Protein AF-A0A1A8B3Q6-F1 (afdb_monomer_lite)

InterPro domains:
  IPR032675 Leucine-rich repeat domain superfamily [G3DSA:3.80.10.10] (1-40)

Secondary structure (DSSP, 8-state):
----GGG--B---TT----HHHHHHHHHHHS-TT----B-

pLDDT: mean 79.8, std 13.28, range [43.31, 93.94]

Structure (mmCIF, N/CA/C/O backbone):
data_AF-A0A1A8B3Q6-F1
#
_entry.id   AF-A0A1A8B3Q6-F1
#
loop_
_atom_site.group_PDB
_atom_site.id
_atom_site.type_symbol
_atom_site.label_atom_id
_atom_site.label_alt_id
_atom_site.label_comp_id
_atom_site.label_asym_id
_atom_site.label_entity_id
_atom_site.label_seq_id
_atom_site.pdbx_PDB_ins_code
_atom_site.Cartn_x
_atom_site.Cartn_y
_atom_site.Cartn_z
_atom_site.occupancy
_atom_site.B_iso_or_equiv
_atom_site.auth_seq_id
_atom_site.auth_comp_id
_atom_site.auth_asym_id
_atom_site.auth_atom_id
_atom_site.pdbx_PDB_model_num
ATOM 1 N N . LEU A 1 1 ? -0.343 16.249 15.684 1.00 43.31 1 LEU A N 1
ATOM 2 C CA . LEU A 1 1 ? -1.280 15.500 14.821 1.00 43.31 1 LEU A CA 1
ATOM 3 C C . LEU A 1 1 ? -0.697 14.111 14.593 1.00 43.31 1 LEU A C 1
ATOM 5 O O . LEU A 1 1 ? 0.022 13.907 13.629 1.00 43.31 1 LEU A O 1
ATOM 9 N N . LYS A 1 2 ? -0.897 13.185 15.540 1.00 45.41 2 LYS A N 1
ATOM 10 C CA . LYS A 1 2 ? -0.651 11.766 15.268 1.00 45.41 2 LYS A CA 1
ATOM 11 C C . LYS A 1 2 ? -1.878 11.302 14.498 1.00 45.41 2 LYS A C 1
ATOM 13 O O . LYS A 1 2 ? -2.910 11.060 15.115 1.00 45.41 2 LYS A O 1
ATOM 18 N N . SER A 1 3 ? -1.810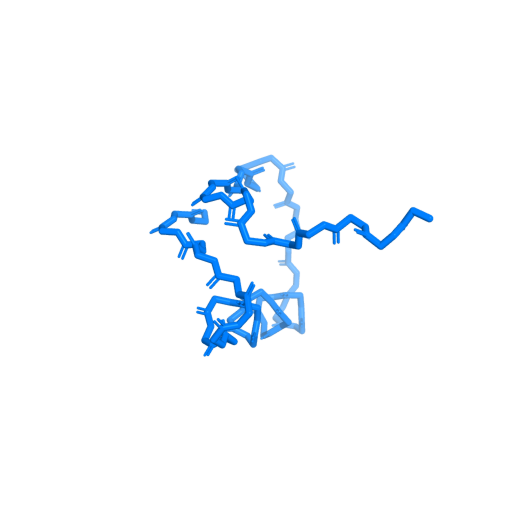 11.345 13.170 1.00 52.31 3 SER A N 1
ATOM 19 C CA . SER A 1 3 ? -2.854 10.764 12.330 1.00 52.31 3 SER A CA 1
ATOM 20 C C . SER A 1 3 ? -2.990 9.313 12.759 1.00 52.31 3 SER A C 1
ATOM 22 O O . SER A 1 3 ? -2.003 8.588 12.740 1.00 52.31 3 SER A O 1
ATOM 24 N N . ASN A 1 4 ? -4.164 8.942 13.259 1.00 52.09 4 ASN A N 1
ATOM 25 C CA . ASN A 1 4 ? -4.454 7.579 13.657 1.00 52.09 4 ASN A CA 1
ATOM 26 C C . ASN A 1 4 ? -4.492 6.737 12.369 1.00 52.09 4 ASN A C 1
ATOM 28 O O . ASN A 1 4 ? -5.408 6.940 11.567 1.00 52.09 4 ASN A O 1
ATOM 32 N N . PRO A 1 5 ? -3.498 5.865 12.122 1.00 60.84 5 PRO A N 1
ATOM 33 C CA . PRO A 1 5 ? -3.392 5.130 10.863 1.00 60.84 5 PRO A CA 1
ATOM 34 C C . PRO A 1 5 ? -4.549 4.145 10.644 1.00 60.84 5 PRO A C 1
ATOM 36 O O . PRO A 1 5 ? -4.807 3.738 9.515 1.00 60.84 5 PRO A O 1
ATOM 39 N N . SER A 1 6 ? -5.293 3.822 11.705 1.00 65.00 6 SER A N 1
ATOM 40 C CA . SER A 1 6 ? -6.384 2.842 11.697 1.00 65.00 6 SER A CA 1
ATOM 41 C C . SER A 1 6 ? -7.599 3.198 10.832 1.00 65.00 6 SER A C 1
ATOM 43 O O . SER A 1 6 ? -8.454 2.336 10.636 1.00 65.00 6 SER A O 1
ATOM 45 N N . HIS A 1 7 ? -7.706 4.432 10.324 1.00 72.50 7 HIS A N 1
ATOM 46 C CA . HIS A 1 7 ? -8.816 4.835 9.452 1.00 72.50 7 HIS A CA 1
ATOM 47 C C . HIS A 1 7 ? -8.593 4.489 7.978 1.00 72.50 7 HIS A C 1
ATOM 49 O O . HIS A 1 7 ? -9.548 4.540 7.206 1.00 72.50 7 HIS A O 1
ATOM 55 N N . LEU A 1 8 ? -7.360 4.166 7.575 1.00 74.69 8 LEU A N 1
ATOM 56 C CA . LEU A 1 8 ? -7.084 3.775 6.198 1.00 74.69 8 LEU A CA 1
ATOM 57 C C . LEU A 1 8 ? -7.386 2.285 6.030 1.00 74.69 8 LEU A C 1
ATOM 59 O O . LEU A 1 8 ? -6.608 1.433 6.454 1.00 74.69 8 LEU A O 1
ATOM 63 N N . THR A 1 9 ? -8.539 1.993 5.437 1.00 80.94 9 THR A N 1
ATOM 64 C CA . THR A 1 9 ? -9.003 0.624 5.174 1.00 80.94 9 THR A CA 1
ATOM 65 C C . THR A 1 9 ? -8.766 0.179 3.736 1.00 80.94 9 THR A C 1
ATOM 67 O O . THR A 1 9 ? -8.719 -1.017 3.463 1.00 80.94 9 THR A O 1
ATOM 70 N N . GLU A 1 10 ? -8.600 1.127 2.818 1.00 84.25 10 GLU A N 1
ATOM 71 C CA . GLU A 1 10 ? -8.453 0.878 1.387 1.00 84.25 10 GLU A CA 1
ATOM 72 C C . GLU A 1 10 ? -7.331 1.752 0.827 1.00 84.25 10 GLU A C 1
ATOM 74 O O . GLU A 1 10 ? -7.250 2.948 1.129 1.00 84.25 10 GLU A O 1
ATOM 79 N N . LEU A 1 11 ? -6.466 1.154 0.013 1.00 85.88 11 LEU A N 1
ATOM 80 C CA . LEU A 1 11 ? -5.394 1.843 -0.692 1.00 85.88 11 LEU A CA 1
ATOM 81 C C . LEU A 1 11 ? -5.409 1.384 -2.147 1.00 85.88 11 LEU A C 1
ATOM 83 O O . LEU A 1 11 ? -5.073 0.247 -2.416 1.00 85.88 11 LEU A O 1
ATOM 87 N N . ASP A 1 12 ? -5.779 2.261 -3.077 1.00 87.00 12 ASP A N 1
ATOM 88 C CA . ASP A 1 12 ? -5.757 1.948 -4.510 1.00 87.00 12 ASP A CA 1
ATOM 89 C C . ASP A 1 12 ? -4.397 2.318 -5.114 1.00 87.00 12 ASP A C 1
ATOM 91 O O . ASP A 1 12 ? -4.020 3.496 -5.166 1.00 87.00 12 ASP A O 1
ATOM 95 N N . LEU A 1 13 ? -3.656 1.311 -5.584 1.00 89.25 13 LEU A N 1
ATOM 96 C CA . LEU A 1 13 ? -2.376 1.493 -6.277 1.00 89.25 13 LEU A CA 1
ATOM 97 C C . LEU A 1 13 ? -2.411 1.082 -7.753 1.00 89.25 13 LEU A C 1
ATOM 99 O O . LEU A 1 13 ? -1.349 0.9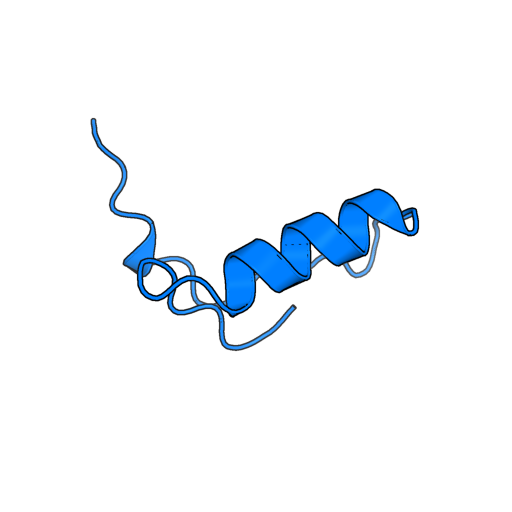43 -8.364 1.00 89.25 13 LEU A O 1
ATOM 103 N N . SER A 1 14 ? -3.594 0.924 -8.347 1.00 88.06 14 SER A N 1
ATOM 104 C CA . SER A 1 14 ? -3.791 0.359 -9.691 1.00 88.06 14 SER A CA 1
ATOM 105 C C . SER A 1 14 ? -3.017 1.059 -10.819 1.00 88.06 14 SER A C 1
ATOM 107 O O . SER A 1 14 ? -2.687 0.428 -11.824 1.00 88.06 14 SER A O 1
ATOM 109 N N . LEU A 1 15 ? -2.683 2.343 -10.658 1.00 92.06 15 LEU A N 1
ATOM 110 C CA . LEU A 1 15 ? -1.934 3.142 -11.638 1.00 92.06 15 LEU A CA 1
ATOM 111 C C . LEU A 1 15 ? -0.468 3.398 -11.246 1.00 92.06 15 LEU A C 1
ATOM 113 O O . LEU A 1 15 ? 0.178 4.279 -11.817 1.00 92.06 15 LEU A O 1
ATOM 117 N N . ASN A 1 16 ? 0.077 2.634 -10.295 1.00 91.56 16 ASN A N 1
ATOM 118 C CA . ASN A 1 16 ? 1.472 2.741 -9.875 1.00 91.56 16 ASN A CA 1
ATOM 119 C C . ASN A 1 16 ? 2.333 1.605 -10.438 1.00 91.56 16 ASN A C 1
ATOM 121 O O . ASN A 1 16 ? 1.932 0.445 -10.488 1.00 91.56 16 ASN A O 1
ATOM 125 N N . ILE A 1 17 ? 3.575 1.930 -10.804 1.00 93.06 17 ILE A N 1
ATOM 126 C CA . ILE A 1 17 ? 4.586 0.929 -11.160 1.00 93.06 17 ILE A CA 1
ATOM 127 C C . ILE A 1 17 ? 5.358 0.573 -9.890 1.00 93.06 17 ILE A C 1
ATOM 129 O O . ILE A 1 17 ? 6.367 1.202 -9.566 1.00 93.06 17 ILE A O 1
ATOM 133 N N . LEU A 1 18 ? 4.865 -0.426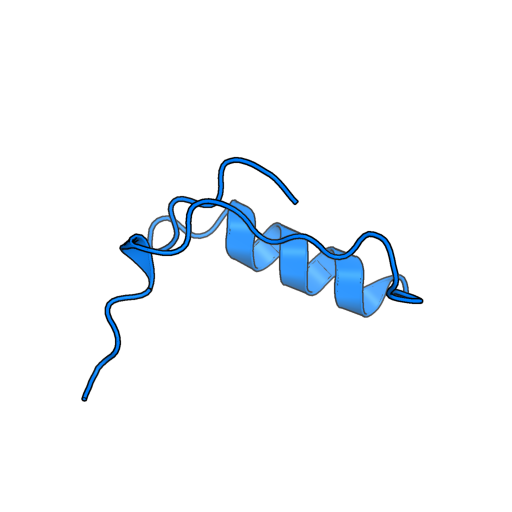 -9.164 1.00 91.69 18 LEU A N 1
ATOM 134 C CA . LEU A 1 18 ? 5.504 -0.916 -7.946 1.00 91.69 18 LEU A CA 1
ATOM 135 C C . LEU A 1 18 ? 6.650 -1.871 -8.278 1.00 91.69 18 LEU A C 1
ATOM 137 O O . LEU A 1 18 ? 6.526 -2.759 -9.126 1.00 91.69 18 LEU A O 1
ATOM 141 N N . LYS A 1 19 ? 7.774 -1.717 -7.580 1.00 93.94 19 LYS A N 1
ATOM 142 C CA . LYS A 1 19 ? 8.871 -2.687 -7.603 1.00 93.94 19 LYS A CA 1
ATOM 143 C C . LYS A 1 19 ? 8.695 -3.682 -6.455 1.00 93.94 19 LYS A C 1
ATOM 145 O O . LYS A 1 19 ? 8.002 -3.418 -5.478 1.00 93.94 19 LYS A O 1
ATOM 1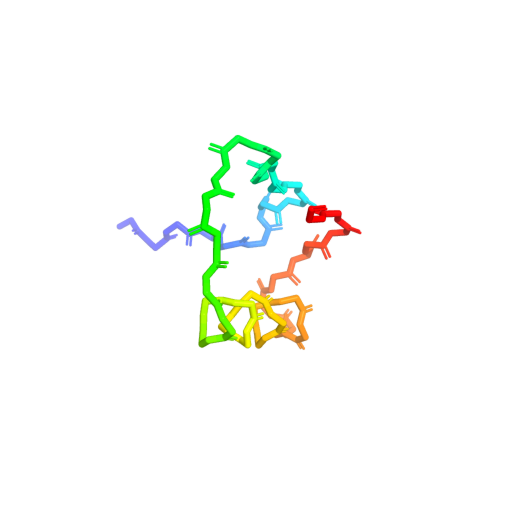50 N N . ALA A 1 20 ? 9.389 -4.817 -6.528 1.00 92.44 20 ALA A N 1
ATOM 151 C CA . ALA A 1 20 ? 9.389 -5.834 -5.469 1.00 92.44 20 ALA A CA 1
ATOM 152 C C . ALA A 1 20 ? 9.593 -5.289 -4.029 1.00 92.44 20 ALA A C 1
ATOM 154 O O . ALA A 1 20 ? 8.851 -5.706 -3.140 1.00 92.44 20 ALA A O 1
ATOM 155 N N . PRO A 1 21 ? 10.533 -4.357 -3.755 1.00 93.94 21 PRO A N 1
ATOM 156 C CA . PRO A 1 21 ? 10.665 -3.775 -2.416 1.00 93.94 21 PRO A CA 1
ATOM 157 C C . PRO A 1 21 ? 9.475 -2.901 -1.993 1.00 93.94 21 PRO A C 1
ATOM 159 O O . PRO A 1 21 ? 9.215 -2.789 -0.797 1.00 93.94 21 PRO A O 1
ATOM 162 N N . ASP A 1 22 ? 8.744 -2.302 -2.934 1.00 90.88 22 ASP A N 1
ATOM 163 C CA . ASP A 1 22 ? 7.550 -1.504 -2.631 1.00 90.88 22 ASP A CA 1
ATOM 164 C C . ASP A 1 22 ? 6.404 -2.430 -2.205 1.00 90.88 22 ASP A C 1
ATOM 166 O O . ASP A 1 22 ? 5.764 -2.195 -1.186 1.00 90.88 22 ASP A O 1
ATOM 170 N N . VAL A 1 23 ? 6.231 -3.560 -2.904 1.00 89.19 23 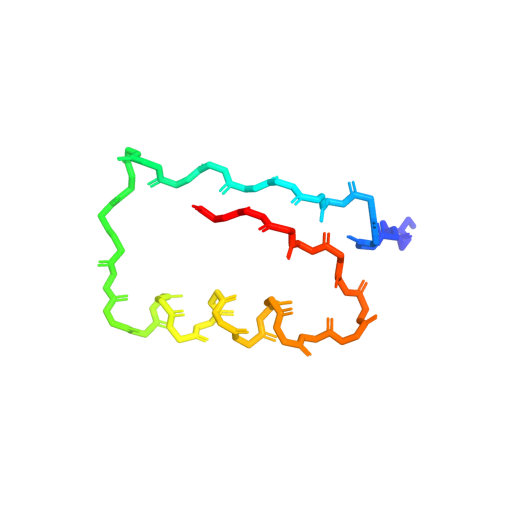VAL A N 1
ATOM 171 C CA . VAL A 1 23 ? 5.251 -4.599 -2.536 1.00 89.19 23 VAL A CA 1
ATOM 172 C C . VAL A 1 23 ? 5.533 -5.167 -1.144 1.00 89.19 23 VAL A C 1
ATOM 174 O O . VAL A 1 23 ? 4.608 -5.349 -0.357 1.00 89.19 23 VAL A O 1
ATOM 177 N N . LYS A 1 24 ? 6.807 -5.401 -0.800 1.00 91.50 24 LYS A N 1
ATOM 178 C CA . LYS A 1 24 ? 7.174 -5.877 0.541 1.00 91.50 24 LYS A CA 1
ATOM 179 C C . LYS A 1 24 ? 6.772 -4.882 1.636 1.00 91.50 24 LYS A C 1
ATOM 181 O O . LYS A 1 24 ? 6.235 -5.295 2.655 1.00 91.50 24 LYS A O 1
ATOM 186 N N . GLN A 1 25 ? 7.006 -3.588 1.423 1.00 89.06 25 GLN A N 1
ATOM 187 C CA . GLN A 1 25 ? 6.610 -2.555 2.387 1.00 89.06 25 GLN A CA 1
ATOM 188 C C . GLN A 1 25 ? 5.088 -2.470 2.549 1.00 89.06 25 GLN A C 1
ATOM 190 O O . GLN A 1 25 ? 4.602 -2.231 3.650 1.00 89.06 25 GLN A O 1
ATOM 195 N N . LEU A 1 26 ? 4.335 -2.691 1.469 1.00 88.88 26 LEU A N 1
ATOM 196 C CA . LEU A 1 26 ? 2.872 -2.725 1.512 1.00 88.88 26 LEU A CA 1
ATOM 197 C C . LEU A 1 26 ? 2.350 -3.945 2.279 1.00 88.88 26 LEU A C 1
ATOM 199 O O . LEU A 1 26 ? 1.394 -3.817 3.035 1.00 88.88 26 LEU A O 1
ATOM 203 N N . LEU A 1 27 ? 2.998 -5.104 2.149 1.00 87.12 27 LEU A N 1
ATOM 204 C CA . LEU A 1 27 ? 2.672 -6.287 2.954 1.00 87.12 27 LEU A CA 1
ATOM 205 C C . LEU A 1 27 ? 2.939 -6.048 4.444 1.00 87.12 27 LEU A C 1
ATOM 207 O O . LEU A 1 27 ? 2.057 -6.302 5.259 1.00 87.12 27 LEU A O 1
ATOM 211 N N . ASP A 1 28 ? 4.098 -5.476 4.787 1.00 87.00 28 ASP A N 1
ATOM 212 C CA . ASP A 1 28 ? 4.442 -5.127 6.174 1.00 87.00 28 ASP A CA 1
ATOM 213 C C . ASP A 1 28 ? 3.397 -4.148 6.781 1.00 87.00 28 ASP A C 1
ATOM 215 O O . ASP A 1 28 ? 3.124 -4.182 7.982 1.00 87.00 28 ASP A O 1
ATOM 219 N N . LEU A 1 29 ? 2.778 -3.293 5.951 1.00 83.88 29 LEU A N 1
ATOM 220 C CA . LEU A 1 29 ? 1.697 -2.380 6.343 1.00 83.88 29 LEU A CA 1
ATOM 221 C C . LEU A 1 29 ? 0.363 -3.106 6.581 1.00 83.88 29 LEU A C 1
ATOM 223 O O . LEU A 1 29 ? -0.314 -2.806 7.559 1.00 83.88 29 LEU A O 1
ATOM 227 N N . VAL A 1 30 ? -0.010 -4.047 5.707 1.00 83.31 30 VAL A N 1
ATOM 228 C CA . VAL A 1 30 ? -1.244 -4.851 5.826 1.00 83.31 30 VAL A CA 1
ATOM 229 C C . VAL A 1 30 ? -1.183 -5.796 7.030 1.00 83.31 30 VAL A C 1
ATOM 231 O O . VAL A 1 30 ? -2.190 -6.011 7.699 1.00 83.31 30 VAL A O 1
ATOM 234 N N . GLU A 1 31 ? -0.009 -6.354 7.329 1.00 83.75 31 GLU A N 1
ATOM 235 C CA . GLU A 1 31 ? 0.198 -7.261 8.468 1.00 83.75 31 GLU A CA 1
ATOM 236 C C . GLU A 1 31 ? 0.341 -6.527 9.810 1.00 83.75 31 GLU A C 1
ATOM 238 O O . GLU A 1 31 ? 0.264 -7.144 10.877 1.00 83.75 31 GLU A O 1
ATOM 243 N N . SER A 1 32 ? 0.564 -5.213 9.782 1.00 83.94 32 SER A N 1
ATOM 244 C CA . SER A 1 32 ? 0.719 -4.427 10.996 1.00 83.94 32 SER A CA 1
ATOM 245 C C . SER A 1 32 ? -0.623 -4.294 11.730 1.00 83.94 32 SER A C 1
ATOM 247 O O . SER A 1 32 ? -1.595 -3.810 11.153 1.00 83.94 32 SER A O 1
ATOM 249 N N . PRO A 1 33 ? -0.685 -4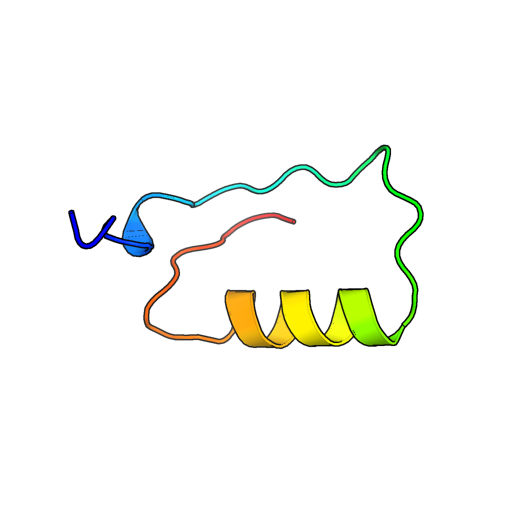.626 13.033 1.00 79.31 33 PRO A N 1
ATOM 250 C CA . PRO A 1 33 ? -1.919 -4.545 13.819 1.00 79.31 33 PRO A CA 1
ATOM 251 C C . PRO A 1 33 ? -2.419 -3.106 14.028 1.00 79.31 33 PRO A C 1
ATOM 253 O O . PRO A 1 33 ? -3.527 -2.906 14.523 1.00 79.31 33 PRO A O 1
ATOM 256 N N . ASP A 1 34 ? -1.605 -2.107 13.672 1.00 80.06 34 ASP A N 1
ATOM 257 C CA . ASP A 1 34 ? -1.946 -0.687 13.762 1.00 80.06 34 ASP A CA 1
ATOM 258 C C . ASP A 1 34 ? -2.757 -0.190 12.547 1.00 80.06 34 ASP A C 1
ATOM 260 O O . ASP A 1 34 ? -3.329 0.907 12.589 1.00 80.06 34 ASP A O 1
ATOM 264 N N . TYR A 1 35 ? -2.822 -0.985 11.473 1.00 76.62 35 TYR A N 1
ATOM 265 C CA . TYR A 1 35 ? -3.492 -0.651 10.219 1.00 76.62 35 TYR A CA 1
ATOM 266 C C . TYR A 1 35 ? -4.610 -1.658 9.939 1.00 76.62 35 TYR A C 1
ATOM 268 O O . TYR A 1 35 ? -4.456 -2.859 10.118 1.00 76.62 35 TYR A O 1
ATOM 276 N N . ASN A 1 36 ? -5.760 -1.163 9.478 1.00 74.75 36 ASN A N 1
ATOM 277 C CA . ASN A 1 36 ? -6.924 -1.992 9.146 1.00 74.75 36 ASN A CA 1
ATOM 278 C C . ASN A 1 36 ? -7.114 -2.081 7.631 1.00 74.75 36 ASN A C 1
ATOM 280 O O . ASN A 1 36 ? -8.235 -1.978 7.135 1.00 74.75 36 ASN A O 1
ATOM 284 N N . LEU A 1 37 ? -6.014 -2.205 6.895 1.00 76.81 37 LEU A N 1
ATOM 285 C CA . LEU A 1 37 ? -6.036 -2.256 5.441 1.00 76.81 37 LEU A CA 1
ATOM 286 C C . LEU A 1 37 ? -6.655 -3.583 4.987 1.00 76.81 37 LEU A C 1
ATOM 288 O O . LEU A 1 37 ? -6.091 -4.653 5.191 1.00 76.81 37 LEU A O 1
ATOM 292 N N . GLN A 1 38 ? -7.848 -3.503 4.403 1.00 74.12 38 GLN A N 1
ATOM 293 C CA . GLN A 1 38 ? -8.612 -4.649 3.915 1.00 74.12 38 GLN A CA 1
ATOM 294 C C . GLN A 1 38 ? -8.346 -4.918 2.431 1.00 74.12 38 GLN A C 1
ATOM 296 O O . GLN A 1 38 ? -8.445 -6.065 2.002 1.00 74.12 38 GLN A O 1
ATOM 301 N N . THR A 1 39 ? -8.007 -3.875 1.661 1.00 69.81 39 THR A N 1
ATOM 302 C CA . THR A 1 39 ? -7.790 -3.966 0.207 1.00 69.81 39 THR A CA 1
ATOM 303 C C . THR A 1 39 ? -6.623 -3.081 -0.243 1.00 69.81 39 THR A C 1
ATOM 305 O O . THR A 1 39 ? -6.523 -1.932 0.196 1.00 69.81 39 THR A O 1
ATOM 308 N N . LEU A 1 40 ? -5.776 -3.628 -1.125 1.00 71.75 40 LEU A N 1
ATOM 309 C CA . LEU A 1 40 ? -4.628 -2.994 -1.791 1.00 71.75 40 LEU A CA 1
ATOM 310 C C . LEU A 1 40 ? -4.829 -2.965 -3.317 1.00 71.75 40 LEU A C 1
ATOM 312 O O . LEU A 1 40 ? -5.456 -3.930 -3.813 1.00 71.75 40 LEU A O 1
#

Radius of gyration: 10.87 Å; chains: 1; bounding box: 20×23×27 Å

Sequence (40 aa):
LKSNPSHLTELDLSLNILKAPDVKQLLDLVESPDYNLQTL

Foldseek 3Di:
DPPQQAVAQEDDPPPPDDDPVNVVVVVVQCPDPSYNHNYD

Organism: Nothobranchius furzeri (NCBI:txid105023)